Protein AF-A0A8T4M0W8-F1 (afdb_monomer)

Solvent-accessible surface area (backbone atoms only — not comparable to full-atom values): 10452 Å² total; per-residue (Å²): 130,87,85,74,80,76,48,60,70,57,50,50,55,51,51,53,51,51,53,55,51,50,41,68,76,39,75,97,51,59,72,41,82,45,82,42,81,34,46,39,66,53,49,32,62,27,32,33,46,72,78,56,72,77,55,55,81,51,36,67,64,52,35,48,53,53,60,57,39,43,82,75,67,60,62,57,54,29,35,28,41,49,51,98,93,40,44,34,49,77,43,45,67,58,57,55,50,45,26,50,77,72,61,36,51,49,42,31,44,30,43,35,54,78,58,94,7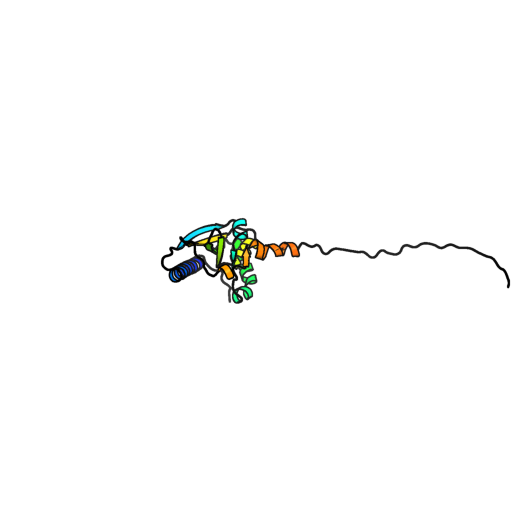6,88,82,73,58,70,80,44,49,75,40,33,36,43,70,71,59,50,62,64,59,64,76,72,66,65,74,82,81,83,79,78,82,82,81,77,87,79,90,78,83,85,86,85,86,83,88,81,88,84,86,87,133

pLDDT: mean 79.97, std 20.6, range [37.31, 97.62]

Foldseek 3Di:
DPPDDQDLVNLVVVVVVVLVVVCVVDPPKDKDKDKDWFALVSLQQAFEFDPDPVCVVCLVVVLVVQLVCVVVVDARAFEWEQAPNHTYTPDDNSVSLSCNVVSGIGIYIYTYIPDHDDDVRVVRGPGGNCVVPVVVVVVVPDDPDDDDDDDDDDDDDDDDDDDDDDDDD

Mean predicted aligned error: 11.9 Å

Radius of gyration: 30.96 Å; Cα contacts (8 Å, |Δi|>4): 201; chains: 1; bounding box: 40×81×104 Å

Structure (mmCIF, N/CA/C/O backbone):
data_AF-A0A8T4M0W8-F1
#
_entry.id   AF-A0A8T4M0W8-F1
#
loop_
_atom_site.group_PDB
_atom_site.id
_atom_site.type_symbol
_atom_site.label_atom_id
_atom_site.label_alt_id
_atom_site.label_comp_id
_atom_site.label_asym_id
_atom_site.label_entity_id
_atom_site.label_seq_id
_atom_site.pdbx_PDB_ins_code
_atom_site.Cartn_x
_atom_site.Cartn_y
_atom_site.Cartn_z
_atom_site.occupancy
_atom_site.B_iso_or_equiv
_atom_site.auth_seq_id
_atom_site.auth_comp_id
_atom_site.auth_asym_id
_atom_site.auth_atom_id
_atom_site.pdbx_PDB_model_num
ATOM 1 N N . MET A 1 1 ? 25.971 4.156 -3.419 1.00 44.19 1 MET A N 1
ATOM 2 C CA . MET A 1 1 ? 25.132 3.351 -2.506 1.00 44.19 1 MET A CA 1
ATOM 3 C C . MET A 1 1 ? 24.264 2.459 -3.371 1.00 44.19 1 MET A C 1
ATOM 5 O O . MET A 1 1 ? 23.640 2.989 -4.277 1.00 44.19 1 MET A O 1
ATOM 9 N N . VAL A 1 2 ? 24.273 1.141 -3.165 1.00 46.41 2 VAL A N 1
ATOM 10 C CA . VAL A 1 2 ? 23.350 0.245 -3.881 1.00 46.41 2 VAL A CA 1
ATOM 11 C C . VAL A 1 2 ? 21.974 0.449 -3.254 1.00 46.41 2 VAL A C 1
ATOM 13 O O . VAL A 1 2 ? 21.803 0.198 -2.064 1.00 46.41 2 VAL A O 1
ATOM 16 N N . LEU A 1 3 ? 21.025 0.992 -4.015 1.00 61.06 3 LEU A N 1
ATOM 17 C CA . LEU A 1 3 ? 19.644 1.144 -3.568 1.00 61.06 3 LEU A CA 1
ATOM 18 C C . LEU A 1 3 ? 19.006 -0.248 -3.500 1.00 61.06 3 LEU A C 1
ATOM 20 O O . LEU A 1 3 ? 18.587 -0.793 -4.515 1.00 61.06 3 LEU A O 1
ATOM 24 N N . SER A 1 4 ? 18.972 -0.843 -2.310 1.00 74.56 4 SER A N 1
ATOM 25 C CA . SER A 1 4 ? 18.343 -2.144 -2.088 1.00 74.56 4 SER A CA 1
ATOM 26 C C . SER A 1 4 ? 16.822 -2.011 -2.015 1.00 74.56 4 SER A C 1
ATOM 28 O O . SER A 1 4 ? 16.293 -1.079 -1.400 1.00 74.56 4 SER A O 1
ATOM 30 N N . LEU A 1 5 ? 16.106 -2.953 -2.633 1.00 85.38 5 LEU A N 1
ATOM 31 C CA . LEU A 1 5 ? 14.662 -3.074 -2.453 1.00 85.38 5 LEU A CA 1
ATOM 32 C C . LEU A 1 5 ? 14.333 -3.585 -1.051 1.00 85.38 5 LEU A C 1
ATOM 34 O O . LEU A 1 5 ? 15.083 -4.366 -0.472 1.00 85.38 5 LEU A O 1
ATOM 38 N N . ILE A 1 6 ? 13.178 -3.164 -0.539 1.00 88.75 6 ILE A N 1
ATOM 39 C CA . ILE A 1 6 ? 12.676 -3.614 0.757 1.00 88.75 6 ILE A CA 1
ATOM 40 C C . ILE A 1 6 ? 12.266 -5.090 0.706 1.00 88.75 6 ILE A C 1
ATOM 42 O O . ILE A 1 6 ? 11.512 -5.512 -0.181 1.00 88.75 6 ILE A O 1
ATOM 46 N N . THR A 1 7 ? 12.732 -5.876 1.675 1.00 90.75 7 THR A N 1
ATOM 47 C CA . THR A 1 7 ? 12.391 -7.304 1.755 1.00 90.75 7 THR A CA 1
ATOM 48 C C . THR A 1 7 ? 11.031 -7.527 2.436 1.00 90.75 7 THR A C 1
ATOM 50 O O . THR A 1 7 ? 10.540 -6.651 3.158 1.00 90.75 7 THR A O 1
ATOM 53 N N . PRO A 1 8 ? 10.383 -8.694 2.251 1.00 90.50 8 PRO A N 1
ATOM 54 C CA . PRO A 1 8 ? 9.176 -9.054 3.000 1.00 90.50 8 PRO A CA 1
ATOM 55 C C . PRO A 1 8 ? 9.350 -8.996 4.523 1.00 90.50 8 PRO A C 1
ATOM 57 O O . PRO A 1 8 ? 8.447 -8.545 5.224 1.00 90.50 8 PRO A O 1
ATOM 60 N N . GLU A 1 9 ? 10.509 -9.399 5.042 1.00 91.88 9 GLU A N 1
ATOM 61 C CA . GLU A 1 9 ? 10.804 -9.399 6.478 1.00 91.88 9 GLU A CA 1
ATOM 62 C C . GLU A 1 9 ? 10.923 -7.976 7.030 1.00 91.88 9 GLU A C 1
ATOM 64 O O . GLU A 1 9 ? 10.453 -7.683 8.132 1.00 91.88 9 GLU A O 1
ATOM 69 N N . GLU A 1 10 ? 11.545 -7.072 6.273 1.00 92.94 10 GLU A N 1
ATOM 70 C CA . GLU A 1 10 ? 11.608 -5.653 6.621 1.00 92.94 10 GLU A CA 1
ATOM 71 C C . GLU A 1 10 ? 10.222 -5.011 6.580 1.00 92.94 10 GLU A C 1
ATOM 73 O O . GLU A 1 10 ? 9.855 -4.276 7.500 1.00 92.94 10 GLU A O 1
ATOM 78 N N . GLN A 1 11 ? 9.421 -5.350 5.567 1.00 93.69 11 GLN A N 1
ATOM 79 C CA . GLN A 1 11 ? 8.043 -4.883 5.455 1.00 93.69 11 GLN A CA 1
ATOM 80 C C . GLN A 1 11 ? 7.201 -5.300 6.664 1.00 93.69 11 GLN A C 1
ATOM 82 O O . GLN A 1 11 ? 6.439 -4.491 7.194 1.00 93.69 11 GLN A O 1
ATOM 87 N N . GLU A 1 12 ? 7.357 -6.538 7.132 1.00 93.88 12 GLU A N 1
ATOM 88 C CA . GLU A 1 12 ? 6.657 -7.043 8.313 1.00 93.88 12 GLU A CA 1
ATOM 89 C C . GLU A 1 12 ? 7.054 -6.266 9.577 1.00 93.88 12 GLU A C 1
ATOM 91 O O . GLU A 1 12 ? 6.198 -5.862 10.364 1.00 93.88 12 GLU A O 1
ATOM 96 N N . LYS A 1 13 ? 8.348 -5.963 9.749 1.00 95.06 13 LYS A N 1
ATOM 97 C CA . LYS A 1 13 ? 8.821 -5.135 10.872 1.00 95.06 13 LYS A CA 1
ATOM 98 C C . LYS A 1 13 ? 8.201 -3.737 10.850 1.00 95.06 13 LYS A C 1
ATOM 100 O O . LYS A 1 13 ? 7.820 -3.227 11.904 1.00 95.06 13 LYS A O 1
ATOM 105 N N . ILE A 1 14 ? 8.090 -3.114 9.674 1.00 94.69 14 ILE A N 1
ATOM 106 C CA . ILE A 1 14 ? 7.426 -1.809 9.518 1.00 94.69 14 ILE A CA 1
ATOM 107 C C . ILE A 1 14 ? 5.940 -1.926 9.867 1.00 94.69 14 ILE A C 1
ATOM 109 O O . ILE A 1 14 ? 5.418 -1.097 10.612 1.00 94.69 14 ILE A O 1
ATOM 113 N N . PHE A 1 15 ? 5.271 -2.976 9.391 1.00 95.75 15 PHE A N 1
ATOM 114 C CA . PHE A 1 15 ? 3.857 -3.219 9.663 1.00 95.75 15 PHE A CA 1
ATOM 115 C C . PHE A 1 15 ? 3.561 -3.348 11.163 1.00 95.75 15 PHE A C 1
ATOM 117 O O . PHE A 1 15 ? 2.666 -2.674 11.677 1.00 95.75 15 PHE A O 1
ATOM 124 N N . VAL A 1 16 ? 4.351 -4.147 11.888 1.00 95.12 16 VAL A N 1
ATOM 125 C CA . VAL A 1 16 ? 4.222 -4.301 13.346 1.00 95.12 16 VAL A CA 1
ATOM 126 C C . VAL A 1 16 ? 4.425 -2.963 14.061 1.00 95.12 16 VAL A C 1
ATOM 128 O O . VAL A 1 16 ? 3.603 -2.583 14.894 1.00 95.12 16 VAL A O 1
ATOM 131 N N . ARG A 1 17 ? 5.460 -2.198 13.683 1.00 95.38 17 ARG A N 1
ATOM 132 C CA . ARG A 1 17 ? 5.717 -0.865 14.258 1.00 95.38 17 ARG A CA 1
ATOM 133 C C . ARG A 1 17 ? 4.551 0.098 14.040 1.00 95.38 17 ARG A C 1
ATOM 135 O O . ARG A 1 17 ? 4.214 0.843 14.958 1.00 95.38 17 ARG A O 1
ATOM 142 N N . LEU A 1 18 ? 3.927 0.080 12.861 1.00 94.12 18 LEU A N 1
ATOM 143 C CA . LEU A 1 18 ? 2.754 0.907 12.566 1.00 94.12 18 LEU A CA 1
ATOM 144 C C . LEU A 1 18 ? 1.547 0.501 13.416 1.00 94.12 18 LEU A C 1
ATOM 146 O O . LEU A 1 18 ? 0.888 1.370 13.982 1.00 94.12 18 LEU A O 1
ATOM 150 N N . ILE A 1 19 ? 1.272 -0.798 13.562 1.00 93.38 19 ILE A N 1
ATOM 151 C CA . ILE A 1 19 ? 0.205 -1.271 14.457 1.00 93.38 19 ILE A CA 1
ATOM 152 C C . ILE A 1 19 ? 0.450 -0.799 15.892 1.00 93.38 19 ILE A C 1
ATOM 154 O O . ILE A 1 19 ? -0.474 -0.307 16.541 1.00 93.38 19 ILE A O 1
ATOM 158 N N . ASP A 1 20 ? 1.676 -0.929 16.393 1.00 93.56 20 ASP A N 1
ATOM 159 C CA . ASP A 1 20 ? 2.015 -0.517 17.755 1.00 93.56 20 ASP A CA 1
ATOM 160 C C . ASP A 1 20 ? 1.911 0.998 17.942 1.00 93.56 20 ASP A C 1
ATOM 162 O O . ASP A 1 20 ? 1.445 1.463 18.984 1.00 93.56 20 ASP A O 1
ATOM 166 N N . TYR A 1 21 ? 2.280 1.775 16.923 1.00 93.06 21 TYR A N 1
ATOM 167 C CA . TYR A 1 21 ? 2.063 3.217 16.897 1.00 93.06 21 TYR A CA 1
ATOM 168 C C . TYR A 1 21 ? 0.570 3.566 16.995 1.00 93.06 21 TYR A C 1
ATOM 170 O O . TYR A 1 21 ? 0.175 4.322 17.884 1.00 93.06 21 TYR A O 1
ATOM 178 N N . TYR A 1 22 ? -0.285 2.953 16.170 1.00 91.62 22 TYR A N 1
ATOM 179 C CA . TYR A 1 22 ? -1.730 3.195 16.216 1.00 91.62 22 TYR A CA 1
ATOM 180 C C . TYR A 1 22 ? -2.371 2.756 17.537 1.00 91.62 22 TYR A C 1
ATOM 182 O O . TYR A 1 22 ? -3.232 3.461 18.058 1.00 91.62 22 TYR A O 1
ATOM 190 N N . LYS A 1 23 ? -1.929 1.644 18.132 1.00 92.12 23 LYS A N 1
ATOM 191 C CA . LYS A 1 23 ? -2.393 1.213 19.463 1.00 92.12 23 LYS A CA 1
ATOM 192 C C . LYS A 1 23 ? -2.082 2.237 20.556 1.00 92.12 23 LYS A C 1
ATOM 194 O O . LYS A 1 23 ? -2.888 2.403 21.466 1.00 92.12 23 LYS A O 1
ATOM 199 N N . LYS A 1 24 ? -0.927 2.910 20.480 1.00 92.50 24 LYS A N 1
ATOM 200 C CA . LYS A 1 24 ? -0.545 3.969 21.429 1.00 92.50 24 LYS A CA 1
ATOM 201 C C . LYS A 1 24 ? -1.382 5.231 21.244 1.00 92.50 24 LYS A C 1
ATOM 203 O O . LYS A 1 24 ? -1.782 5.831 22.234 1.00 92.50 24 LYS A O 1
ATOM 208 N N . LEU A 1 25 ? -1.646 5.619 19.996 1.00 91.06 25 LEU A N 1
ATOM 209 C CA . LEU A 1 25 ? -2.465 6.793 19.685 1.00 91.06 25 LEU A CA 1
ATOM 210 C C . LEU A 1 25 ? -3.943 6.604 20.039 1.00 91.06 25 LEU A C 1
ATOM 212 O O . LEU A 1 25 ? -4.592 7.546 20.482 1.00 91.06 25 LEU A O 1
ATOM 216 N N . TYR A 1 26 ? -4.470 5.394 19.847 1.00 89.88 26 TYR A N 1
ATOM 217 C CA . TYR A 1 26 ? -5.885 5.078 20.035 1.00 89.88 26 TYR A CA 1
ATOM 218 C C . TYR A 1 26 ? -6.058 3.979 21.093 1.00 89.88 26 TYR A C 1
ATOM 220 O O . TYR A 1 26 ? -6.380 2.831 20.755 1.00 89.88 26 TYR A O 1
ATOM 228 N N . PRO A 1 27 ? -5.852 4.300 22.385 1.00 87.44 27 PRO A N 1
ATOM 229 C CA . PRO A 1 27 ? -6.046 3.336 23.458 1.00 87.44 27 PRO A CA 1
ATOM 230 C C . PRO A 1 27 ? -7.500 2.835 23.471 1.00 87.44 27 PRO A C 1
ATOM 232 O O . PRO A 1 27 ? -8.450 3.600 23.316 1.00 87.44 27 PRO A O 1
ATOM 235 N N . GLY A 1 28 ? -7.687 1.522 23.633 1.00 87.94 28 GLY A N 1
ATOM 236 C CA . GLY A 1 28 ? -9.018 0.895 23.625 1.00 87.94 28 GLY A CA 1
ATOM 237 C C . GLY A 1 28 ? -9.596 0.613 22.230 1.00 87.94 28 GLY A C 1
ATOM 238 O O . GLY A 1 28 ? -10.786 0.286 22.107 1.00 87.94 28 GLY A O 1
ATOM 239 N N . VAL A 1 29 ? -8.774 0.717 21.181 1.00 91.38 29 VAL A N 1
ATOM 240 C CA . VAL A 1 29 ? -9.115 0.288 19.821 1.00 91.38 29 VAL A CA 1
ATOM 241 C C . VAL A 1 29 ? -8.245 -0.894 19.416 1.00 91.38 29 VAL A C 1
ATOM 243 O O . VAL A 1 29 ? -7.019 -0.850 19.483 1.00 91.38 29 VAL A O 1
ATOM 246 N N . ALA A 1 30 ? -8.893 -1.974 18.986 1.00 91.31 30 ALA A N 1
ATOM 247 C CA . ALA A 1 30 ? -8.206 -3.122 18.423 1.00 91.31 30 ALA A CA 1
ATOM 248 C C . ALA A 1 30 ? -7.935 -2.893 16.931 1.00 91.31 30 ALA A C 1
ATOM 250 O O . ALA A 1 30 ? -8.838 -2.531 16.171 1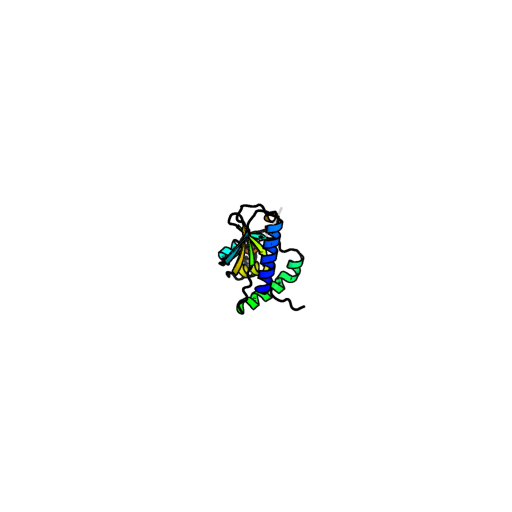.00 91.31 30 ALA A O 1
ATOM 251 N N . PHE A 1 31 ? -6.699 -3.157 16.520 1.00 93.62 31 PHE A N 1
ATOM 252 C CA . PHE A 1 31 ? -6.260 -3.123 15.129 1.00 93.62 31 PHE A CA 1
ATOM 253 C C . PHE A 1 31 ? -5.945 -4.548 14.681 1.00 93.62 31 PHE A C 1
ATOM 255 O O . PHE A 1 31 ? -5.137 -5.236 15.307 1.00 93.62 31 PHE A O 1
ATOM 262 N N . LYS A 1 32 ? -6.609 -5.001 13.618 1.00 93.56 32 LYS A N 1
ATOM 263 C CA . LYS A 1 32 ? -6.412 -6.323 13.021 1.00 93.56 32 LYS A CA 1
ATOM 264 C C . LYS A 1 32 ? -5.547 -6.221 11.775 1.00 93.56 32 LYS A C 1
ATOM 266 O O . LYS A 1 32 ? -5.618 -5.239 11.041 1.00 93.56 32 LYS A O 1
ATOM 271 N N . ARG A 1 33 ? -4.775 -7.273 11.527 1.00 94.94 33 ARG A N 1
ATOM 272 C CA . ARG A 1 33 ? -4.095 -7.501 10.255 1.00 94.94 33 ARG A CA 1
ATOM 273 C C . ARG A 1 33 ? -5.059 -8.157 9.270 1.00 94.94 33 ARG A C 1
ATOM 275 O O . ARG A 1 33 ? -5.799 -9.061 9.655 1.00 94.94 33 ARG A O 1
ATOM 282 N N . ALA A 1 34 ? -5.023 -7.727 8.015 1.00 95.69 34 ALA A N 1
ATOM 283 C CA . ALA A 1 34 ? -5.666 -8.418 6.907 1.00 95.69 34 ALA A CA 1
ATOM 284 C C . ALA A 1 34 ? -4.747 -8.434 5.682 1.00 95.69 34 ALA A C 1
ATOM 286 O O . ALA A 1 34 ? -4.300 -7.386 5.218 1.00 95.69 34 ALA A O 1
ATOM 287 N N . ASP A 1 35 ? -4.510 -9.622 5.138 1.00 96.44 35 ASP A N 1
ATOM 288 C CA . ASP A 1 35 ? -3.670 -9.810 3.959 1.00 96.44 35 ASP A CA 1
ATOM 289 C C . ASP A 1 35 ? -4.578 -9.848 2.731 1.00 96.44 35 ASP A C 1
ATOM 291 O O . ASP A 1 35 ? -5.530 -10.629 2.672 1.00 96.44 35 ASP A O 1
ATOM 295 N N . LYS A 1 36 ? -4.318 -8.979 1.753 1.00 95.81 36 LYS A N 1
ATOM 296 C CA . LYS A 1 36 ? -5.166 -8.840 0.567 1.00 95.81 36 LYS A CA 1
ATOM 297 C C . LYS A 1 36 ? -4.335 -8.877 -0.708 1.00 95.81 36 LYS A C 1
ATOM 299 O O . LYS A 1 36 ? -3.360 -8.144 -0.850 1.00 95.81 36 LYS A O 1
ATOM 304 N N . ALA A 1 37 ? -4.757 -9.692 -1.669 1.00 96.69 37 ALA A N 1
ATOM 305 C CA . ALA A 1 37 ? -4.292 -9.586 -3.046 1.00 96.69 37 ALA A CA 1
ATOM 306 C C . ALA A 1 37 ? -5.147 -8.533 -3.767 1.00 96.69 37 ALA A C 1
ATOM 308 O O . ALA A 1 37 ? -6.352 -8.712 -3.930 1.00 96.69 37 ALA A O 1
ATOM 309 N N . LEU A 1 38 ? -4.538 -7.414 -4.150 1.00 96.44 38 LEU A N 1
ATOM 310 C CA . LEU A 1 38 ? -5.198 -6.338 -4.881 1.00 96.44 38 LEU A CA 1
ATOM 311 C C . LEU A 1 38 ? -5.146 -6.632 -6.380 1.00 96.44 38 LEU A C 1
ATOM 313 O O . LEU A 1 38 ? -4.074 -6.898 -6.923 1.00 96.44 38 LEU A O 1
ATOM 317 N N . SER A 1 39 ? -6.283 -6.536 -7.066 1.00 97.12 39 SER A N 1
ATOM 318 C CA . SER A 1 39 ? -6.321 -6.500 -8.529 1.00 97.12 39 SER A CA 1
ATOM 319 C C . SER A 1 39 ? -5.802 -5.157 -9.059 1.00 97.12 39 SER A C 1
ATOM 321 O O . SER A 1 39 ? -5.699 -4.177 -8.323 1.00 97.12 39 SER A O 1
ATOM 323 N N . LYS A 1 40 ? -5.546 -5.060 -10.369 1.00 95.19 40 LYS A N 1
ATOM 324 C CA . LYS A 1 40 ? -5.177 -3.783 -11.010 1.00 95.19 40 LYS A CA 1
ATOM 325 C C . LYS A 1 40 ? -6.212 -2.666 -10.785 1.00 95.19 40 LYS A C 1
ATOM 327 O O . LYS A 1 40 ? -5.848 -1.496 -10.710 1.00 95.19 40 LYS A O 1
ATOM 332 N N . ASN A 1 41 ? -7.494 -3.024 -10.667 1.00 95.56 41 ASN A N 1
ATOM 333 C CA . ASN A 1 41 ? -8.567 -2.065 -10.407 1.00 95.56 41 ASN A CA 1
ATOM 334 C C . ASN A 1 41 ? -8.550 -1.625 -8.940 1.00 95.56 41 ASN A C 1
ATOM 336 O O . ASN A 1 41 ? -8.661 -0.435 -8.669 1.00 95.56 41 ASN A O 1
ATOM 340 N N . ASP A 1 42 ? -8.316 -2.559 -8.011 1.00 96.38 42 ASP A N 1
ATOM 341 C CA . ASP A 1 42 ? -8.156 -2.223 -6.593 1.00 96.38 42 ASP A CA 1
ATOM 342 C C . ASP A 1 42 ? -6.979 -1.262 -6.389 1.00 96.38 42 ASP A C 1
ATOM 344 O O . ASP A 1 42 ? -7.121 -0.264 -5.689 1.00 96.38 42 ASP A O 1
ATOM 348 N N . VAL A 1 43 ? -5.841 -1.521 -7.049 1.00 96.44 43 VAL A N 1
ATOM 349 C CA . VAL A 1 43 ? -4.661 -0.637 -7.031 1.00 96.44 43 VAL A CA 1
ATOM 350 C C . VAL A 1 43 ? -5.020 0.771 -7.513 1.00 96.44 43 VAL A C 1
ATOM 352 O O . VAL A 1 43 ? -4.625 1.756 -6.893 1.00 96.44 43 VAL A O 1
ATOM 355 N N . ALA A 1 44 ? -5.793 0.880 -8.595 1.00 95.44 44 ALA A N 1
ATOM 356 C CA . ALA A 1 44 ? -6.231 2.156 -9.155 1.00 95.44 44 ALA A CA 1
ATOM 357 C C . ALA A 1 44 ? -7.171 2.946 -8.218 1.00 95.44 44 ALA A C 1
ATOM 359 O O . ALA A 1 44 ? -7.219 4.178 -8.295 1.00 95.44 44 ALA A O 1
ATOM 360 N N . ASP A 1 45 ? -7.905 2.251 -7.344 1.00 96.62 45 ASP A N 1
ATOM 361 C CA . ASP A 1 45 ? -8.853 2.824 -6.384 1.00 96.62 45 ASP A CA 1
ATOM 362 C C . ASP A 1 45 ? -8.270 3.069 -4.980 1.00 96.62 45 ASP A C 1
ATOM 364 O O . ASP A 1 45 ? -8.963 3.646 -4.137 1.00 96.62 45 ASP A O 1
ATOM 368 N N . LEU A 1 46 ? -7.006 2.702 -4.729 1.00 96.69 46 LEU A N 1
ATOM 369 C CA . LEU A 1 46 ? -6.305 3.048 -3.489 1.00 96.69 46 LEU A CA 1
ATOM 370 C C . LEU A 1 46 ? -6.225 4.568 -3.306 1.00 96.69 46 LEU A C 1
ATOM 372 O O . LEU A 1 46 ? -6.010 5.312 -4.265 1.00 96.69 46 LEU A O 1
ATOM 376 N N . TYR A 1 47 ? -6.337 5.025 -2.061 1.00 95.81 47 TYR A N 1
ATOM 377 C CA . TYR A 1 47 ? -6.133 6.425 -1.700 1.00 95.81 47 TYR A CA 1
ATOM 378 C C . TYR A 1 47 ? -4.651 6.672 -1.443 1.00 95.81 47 TYR A C 1
ATOM 380 O O . TYR A 1 47 ? -4.064 6.111 -0.517 1.00 95.81 47 TYR A O 1
ATOM 388 N N . TYR A 1 48 ? -4.047 7.493 -2.293 1.00 93.94 48 TYR A N 1
ATOM 389 C CA . TYR A 1 48 ? -2.621 7.768 -2.279 1.00 93.94 48 TYR A CA 1
ATOM 390 C C . TYR A 1 48 ? -2.326 8.964 -1.375 1.00 93.94 48 TYR A C 1
ATOM 392 O O . TYR A 1 48 ? -2.953 10.016 -1.510 1.00 93.94 48 TYR A O 1
ATOM 400 N N . THR A 1 49 ? -1.381 8.802 -0.455 1.00 90.94 49 THR A N 1
ATOM 401 C CA . THR A 1 49 ? -0.929 9.864 0.453 1.00 90.94 49 THR A CA 1
ATOM 402 C C . THR A 1 49 ? 0.373 10.484 -0.042 1.00 90.94 49 THR A C 1
ATOM 404 O O . THR A 1 49 ? 1.048 9.929 -0.913 1.00 90.94 49 THR A O 1
ATOM 407 N N . TYR A 1 50 ? 0.727 11.652 0.486 1.00 82.88 50 TYR A N 1
ATOM 408 C CA . TYR A 1 50 ? 2.006 12.285 0.183 1.00 82.88 50 TYR A CA 1
ATOM 409 C C . TYR A 1 50 ? 3.195 11.463 0.734 1.00 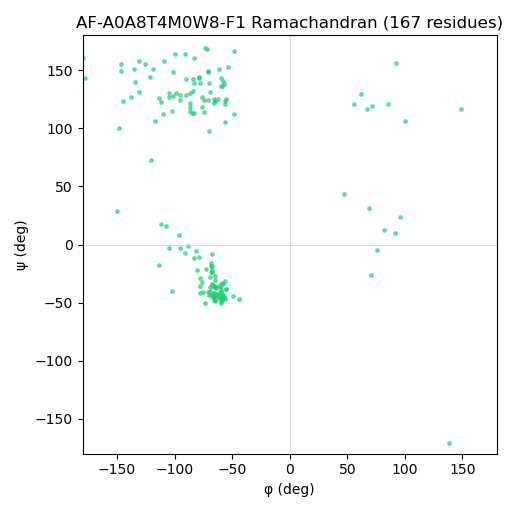82.88 50 TYR A C 1
ATOM 411 O O . TYR A 1 50 ? 3.223 11.195 1.933 1.00 82.88 50 TYR A O 1
ATOM 419 N N . PRO A 1 51 ? 4.183 11.078 -0.101 1.00 75.06 51 PRO A N 1
ATOM 420 C CA . PRO A 1 51 ? 5.328 10.263 0.329 1.00 75.06 51 PRO A CA 1
ATOM 421 C C . PRO A 1 51 ? 6.474 11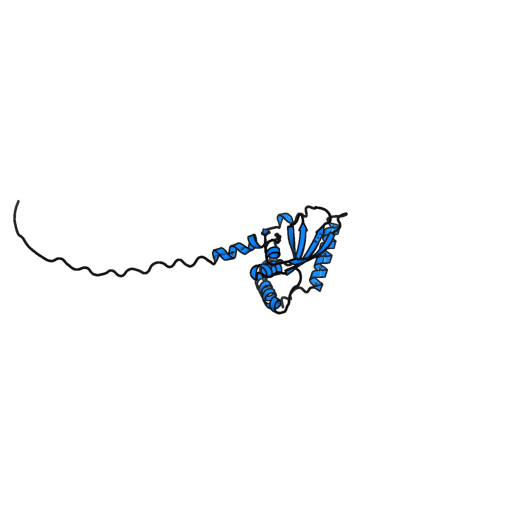.038 1.017 1.00 75.06 51 PRO A C 1
ATOM 423 O O . PRO A 1 51 ? 7.427 10.423 1.481 1.00 75.06 51 PRO A O 1
ATOM 426 N N . GLY A 1 52 ? 6.430 12.376 1.081 1.00 75.62 52 GLY A N 1
ATOM 427 C CA . GLY A 1 52 ? 7.562 13.194 1.555 1.00 75.62 52 GLY A CA 1
ATOM 428 C C . GLY A 1 52 ? 8.501 13.653 0.429 1.00 75.62 52 GLY A C 1
ATOM 429 O O . GLY A 1 52 ? 8.554 13.037 -0.634 1.00 75.62 52 GLY A O 1
ATOM 430 N N . GLU A 1 53 ? 9.239 14.749 0.645 1.00 70.31 53 GLU A N 1
ATOM 431 C CA . GLU A 1 53 ? 10.134 15.353 -0.366 1.00 70.31 53 GLU A CA 1
ATOM 432 C C . GLU A 1 53 ? 11.375 14.494 -0.644 1.00 70.31 53 GLU A C 1
ATOM 434 O O . GLU A 1 53 ? 11.730 14.255 -1.799 1.00 70.31 53 GLU A O 1
ATOM 439 N N . GLU A 1 54 ? 11.997 13.959 0.408 1.00 59.47 54 GLU A N 1
ATOM 440 C CA . GLU A 1 54 ? 13.178 13.091 0.313 1.00 59.47 54 GLU A CA 1
ATOM 441 C C . GLU A 1 54 ? 12.887 11.818 -0.502 1.00 59.47 54 GLU A C 1
ATOM 443 O O . GLU A 1 54 ? 13.714 11.352 -1.289 1.00 59.47 54 GLU A O 1
ATOM 448 N N . GLU A 1 55 ? 11.661 11.289 -0.405 1.00 59.88 55 GLU A N 1
ATOM 449 C CA . GLU A 1 55 ? 11.248 10.143 -1.208 1.00 59.88 55 GLU A CA 1
ATOM 450 C C . GLU A 1 55 ? 11.147 10.448 -2.710 1.00 59.88 55 GLU A C 1
ATOM 452 O O . GLU A 1 55 ? 11.263 9.511 -3.513 1.00 59.88 55 GLU A O 1
ATOM 457 N N . GLN A 1 56 ? 10.947 11.709 -3.105 1.00 65.69 56 GLN A N 1
ATOM 458 C CA . GLN A 1 56 ? 10.798 12.095 -4.508 1.00 65.69 56 GLN A CA 1
ATOM 459 C C . GLN A 1 56 ? 12.131 12.152 -5.252 1.00 65.69 56 GLN A C 1
ATOM 461 O O . GLN A 1 56 ? 12.179 11.745 -6.413 1.00 65.69 56 GLN A O 1
ATOM 466 N N . ALA A 1 57 ? 13.210 12.579 -4.588 1.00 68.88 57 ALA A N 1
ATOM 467 C CA . ALA A 1 57 ? 14.525 12.763 -5.210 1.00 68.88 57 ALA A CA 1
ATOM 468 C C . ALA A 1 57 ? 15.073 11.478 -5.861 1.00 68.88 57 ALA A C 1
ATOM 470 O O . ALA A 1 57 ? 15.694 11.528 -6.918 1.00 68.88 57 ALA A O 1
ATOM 471 N N . HIS A 1 58 ? 14.771 10.318 -5.271 1.00 71.25 58 HIS A N 1
ATOM 472 C CA . HIS A 1 58 ? 15.178 8.999 -5.774 1.00 71.25 58 HIS A CA 1
ATOM 473 C C . HIS A 1 58 ? 13.995 8.158 -6.279 1.00 71.25 58 HIS A C 1
ATOM 475 O O . HIS A 1 58 ? 14.083 6.931 -6.364 1.00 71.25 58 HIS A O 1
ATOM 481 N N . ALA A 1 59 ? 12.845 8.784 -6.559 1.00 78.69 59 ALA A N 1
ATOM 482 C CA . ALA A 1 59 ? 11.627 8.052 -6.891 1.00 78.69 59 ALA A CA 1
ATOM 483 C C . ALA A 1 59 ? 11.741 7.277 -8.204 1.00 78.69 59 ALA A C 1
ATOM 485 O O . ALA A 1 59 ? 11.394 6.099 -8.226 1.00 78.69 59 ALA A O 1
ATOM 486 N N . GLU A 1 60 ? 12.228 7.907 -9.273 1.00 84.25 60 GLU A N 1
ATOM 487 C CA . GLU A 1 60 ? 12.289 7.275 -10.597 1.00 84.25 60 GLU A CA 1
ATOM 488 C C . GLU A 1 60 ? 13.272 6.103 -10.628 1.00 84.25 60 GLU A C 1
ATOM 490 O O . GLU A 1 60 ? 12.915 5.020 -11.081 1.00 84.25 60 GLU A O 1
ATOM 495 N N . GLU A 1 61 ? 14.466 6.277 -10.060 1.00 85.88 61 GLU A N 1
ATOM 496 C CA . GLU A 1 61 ? 15.478 5.221 -9.977 1.00 85.88 61 GLU A CA 1
ATOM 497 C C . GLU A 1 61 ? 14.953 4.000 -9.207 1.00 85.88 61 GLU A C 1
ATOM 499 O O . GLU A 1 61 ? 14.981 2.879 -9.712 1.00 85.88 61 GLU A O 1
ATOM 504 N N . ARG A 1 62 ? 14.353 4.210 -8.028 1.00 85.94 62 ARG A N 1
ATOM 505 C CA . ARG A 1 62 ? 13.753 3.118 -7.244 1.00 85.94 62 ARG A CA 1
ATOM 506 C C . ARG A 1 62 ? 12.566 2.469 -7.953 1.00 85.94 62 ARG A C 1
ATOM 508 O O . ARG A 1 62 ? 12.368 1.265 -7.831 1.00 85.94 62 ARG A O 1
ATOM 515 N N . MET A 1 63 ? 11.759 3.240 -8.681 1.00 90.69 63 MET A N 1
ATOM 516 C CA . MET A 1 63 ? 10.654 2.695 -9.475 1.00 90.69 63 MET A CA 1
ATOM 517 C C . MET A 1 63 ? 11.142 1.843 -10.652 1.00 90.69 63 MET A C 1
ATOM 519 O O . MET A 1 63 ? 10.487 0.850 -10.981 1.00 90.69 63 MET A O 1
ATOM 523 N N . ASN A 1 64 ? 12.277 2.197 -11.261 1.00 90.94 64 ASN A N 1
ATOM 524 C CA . ASN A 1 64 ? 12.907 1.396 -12.308 1.00 90.94 64 ASN A CA 1
ATOM 525 C C . ASN A 1 64 ? 13.398 0.062 -11.741 1.00 90.94 64 ASN A C 1
ATOM 527 O O . ASN A 1 64 ? 13.0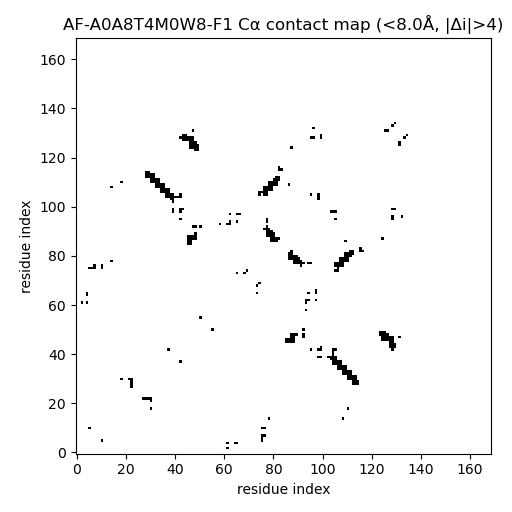10 -0.976 -12.266 1.00 90.94 64 ASN A O 1
ATOM 531 N N . ILE A 1 65 ? 14.099 0.077 -10.602 1.00 90.81 65 ILE A N 1
ATOM 532 C CA . ILE A 1 65 ? 14.552 -1.153 -9.928 1.00 90.81 65 ILE A CA 1
ATOM 533 C C . ILE A 1 65 ? 13.355 -2.053 -9.574 1.00 90.81 65 ILE A C 1
ATOM 535 O O . ILE A 1 65 ? 13.359 -3.240 -9.879 1.00 90.81 65 ILE A O 1
ATOM 539 N N . ILE A 1 66 ? 12.273 -1.499 -9.005 1.00 91.94 66 ILE A N 1
ATOM 540 C CA . ILE A 1 66 ? 11.041 -2.271 -8.729 1.00 91.94 66 ILE A CA 1
ATOM 541 C C . ILE A 1 66 ? 10.449 -2.854 -10.023 1.00 91.94 66 ILE A C 1
ATOM 543 O O . ILE A 1 66 ? 9.931 -3.969 -10.021 1.00 91.94 66 ILE A O 1
ATOM 547 N N . SER A 1 67 ? 10.486 -2.095 -11.121 1.00 91.62 67 SER A N 1
ATOM 548 C CA . SER A 1 67 ? 9.970 -2.533 -12.423 1.00 91.62 67 SER A CA 1
ATOM 549 C C . SER A 1 67 ? 10.776 -3.674 -13.036 1.00 91.62 67 SER A C 1
ATOM 551 O O . SER A 1 67 ? 10.186 -4.513 -13.713 1.00 91.62 67 SER A O 1
ATOM 553 N N . GLU A 1 68 ? 12.089 -3.691 -12.828 1.00 91.44 68 GLU A N 1
ATOM 554 C CA . GLU A 1 68 ? 12.994 -4.747 -13.291 1.00 91.44 68 GLU A CA 1
ATOM 555 C C . GLU A 1 68 ? 12.817 -6.011 -12.444 1.00 91.44 68 GLU A C 1
ATOM 557 O O . GLU A 1 68 ? 12.519 -7.084 -12.968 1.00 91.44 68 GLU A O 1
ATOM 562 N N . GLU A 1 69 ? 12.853 -5.863 -11.122 1.00 91.88 69 GLU A N 1
ATOM 563 C CA . GLU A 1 69 ? 12.735 -6.969 -10.166 1.00 91.88 69 GLU A CA 1
ATOM 564 C C . GLU A 1 69 ? 11.347 -7.624 -10.150 1.00 91.88 69 GLU A C 1
ATOM 566 O O . GLU A 1 69 ? 11.183 -8.775 -9.739 1.00 91.88 69 GLU A O 1
ATOM 571 N N . LEU A 1 70 ? 10.329 -6.938 -10.673 1.00 88.94 70 LEU A N 1
ATOM 572 C CA . LEU A 1 70 ? 9.014 -7.522 -10.935 1.00 88.94 70 LEU A CA 1
ATOM 573 C C . LEU A 1 70 ? 9.091 -8.769 -11.825 1.00 88.94 70 LEU A C 1
ATOM 575 O O . LEU A 1 70 ? 8.372 -9.737 -11.574 1.00 88.94 70 LEU A O 1
ATOM 579 N N . ALA A 1 71 ? 9.972 -8.773 -12.832 1.00 85.88 71 ALA A N 1
ATOM 580 C CA . ALA A 1 71 ? 10.186 -9.933 -13.700 1.00 85.88 71 ALA A CA 1
ATOM 581 C C . ALA A 1 71 ? 10.836 -11.112 -12.954 1.00 85.88 71 ALA A C 1
ATOM 583 O O . ALA A 1 71 ? 10.680 -12.263 -13.358 1.00 85.88 71 ALA A O 1
ATOM 584 N N . HIS A 1 72 ? 11.510 -10.827 -11.838 1.00 88.75 72 HIS A N 1
ATOM 585 C CA . HIS A 1 72 ? 12.175 -11.795 -10.971 1.00 88.75 72 HIS A CA 1
ATOM 586 C C . HIS A 1 72 ? 11.311 -12.218 -9.767 1.00 88.75 72 HIS A C 1
ATOM 588 O O . HIS A 1 72 ? 11.770 -12.948 -8.893 1.00 88.75 72 HIS A O 1
ATOM 594 N N . GLY A 1 73 ? 10.033 -11.817 -9.732 1.00 86.00 73 GLY A N 1
ATOM 595 C CA . GLY A 1 73 ? 9.071 -12.238 -8.709 1.00 86.00 73 GLY A CA 1
ATOM 596 C C . GLY A 1 73 ? 8.992 -11.325 -7.483 1.00 86.00 73 GLY A C 1
ATOM 597 O O . GLY A 1 73 ? 8.315 -11.668 -6.504 1.00 86.00 73 GLY A O 1
ATOM 598 N N . TYR A 1 74 ? 9.629 -10.149 -7.525 1.00 91.31 74 TYR A N 1
ATOM 599 C CA . TYR A 1 74 ? 9.511 -9.157 -6.462 1.00 91.31 74 TYR A CA 1
ATOM 600 C C . TYR A 1 74 ? 8.046 -8.781 -6.219 1.00 91.31 74 TYR A C 1
ATOM 602 O O . TYR A 1 74 ? 7.320 -8.355 -7.117 1.00 91.31 74 TYR A O 1
ATOM 610 N N . SER A 1 75 ? 7.595 -8.958 -4.976 1.00 89.06 75 SER A N 1
ATOM 611 C CA . SER A 1 75 ? 6.190 -8.766 -4.604 1.00 89.06 75 SER A CA 1
ATOM 612 C C . SER A 1 75 ? 6.007 -8.299 -3.160 1.00 89.06 75 SER A C 1
ATOM 614 O O . SER A 1 75 ? 4.977 -8.586 -2.545 1.00 89.06 75 SER A O 1
ATOM 616 N N . THR A 1 76 ? 6.993 -7.582 -2.603 1.00 95.31 76 THR A N 1
ATOM 617 C CA . THR A 1 76 ? 6.923 -7.084 -1.223 1.00 95.31 76 THR A CA 1
ATOM 618 C C . THR A 1 76 ? 5.645 -6.253 -1.024 1.00 95.31 76 THR A C 1
ATOM 620 O O . THR A 1 76 ? 5.435 -5.294 -1.781 1.00 95.31 76 THR A O 1
ATOM 623 N N . PRO A 1 77 ? 4.787 -6.580 -0.035 1.00 96.50 77 PRO A N 1
ATOM 624 C CA . PRO A 1 77 ? 3.466 -5.971 0.097 1.00 96.50 77 PRO A CA 1
ATOM 625 C C . PRO A 1 77 ? 3.480 -4.456 0.324 1.00 96.50 77 PRO A C 1
ATOM 627 O O . PRO A 1 77 ? 4.393 -3.920 0.942 1.00 96.50 77 PRO A O 1
ATOM 630 N N . ILE A 1 78 ? 2.426 -3.777 -0.126 1.00 96.88 78 ILE A N 1
ATOM 631 C CA . ILE A 1 78 ? 2.099 -2.395 0.264 1.00 96.88 78 ILE A CA 1
ATOM 632 C C . ILE A 1 78 ? 1.437 -2.427 1.647 1.00 96.88 78 ILE A C 1
ATOM 634 O O . ILE A 1 78 ? 0.663 -3.343 1.922 1.00 96.88 78 ILE A O 1
ATOM 638 N N . ILE A 1 79 ? 1.686 -1.434 2.504 1.00 97.31 79 ILE A N 1
ATOM 639 C CA . ILE A 1 79 ? 0.934 -1.298 3.761 1.00 97.31 79 ILE A CA 1
ATOM 640 C C . ILE A 1 79 ? -0.160 -0.258 3.579 1.00 97.31 79 ILE A C 1
ATOM 642 O O . ILE A 1 79 ? 0.091 0.862 3.125 1.00 97.31 79 ILE A O 1
ATOM 646 N N . GLY A 1 80 ? -1.379 -0.626 3.962 1.00 96.38 80 GLY A N 1
ATOM 647 C CA . GLY A 1 80 ? -2.524 0.272 3.930 1.00 96.38 80 GLY A CA 1
ATOM 648 C C . GLY A 1 80 ? -3.315 0.287 5.232 1.00 96.38 80 GLY A C 1
ATOM 649 O O . GLY A 1 80 ? -3.285 -0.664 6.008 1.00 96.38 80 GLY A O 1
ATOM 650 N N . LEU A 1 81 ? -4.065 1.364 5.443 1.00 95.44 81 LEU A N 1
ATOM 651 C CA . LEU A 1 81 ? -5.072 1.486 6.494 1.00 95.44 81 LEU A CA 1
ATOM 652 C C . LEU A 1 81 ? -6.464 1.369 5.877 1.00 95.44 81 LEU A C 1
ATOM 654 O O . LEU A 1 81 ? -6.800 2.103 4.944 1.00 95.44 81 LEU A O 1
ATOM 658 N N . GLN A 1 82 ? -7.285 0.465 6.405 1.00 93.94 82 GLN A N 1
ATOM 659 C CA . GLN A 1 82 ? -8.684 0.351 6.018 1.00 93.94 82 GLN A CA 1
ATOM 660 C C . GLN A 1 82 ? -9.533 1.303 6.867 1.00 93.94 82 GLN A C 1
ATOM 662 O O . GLN A 1 82 ? -9.571 1.179 8.086 1.00 93.94 82 GLN A O 1
ATOM 667 N N . LYS A 1 83 ? -10.262 2.223 6.235 1.00 88.12 83 LYS A N 1
ATOM 668 C CA . LYS A 1 83 ? -11.135 3.185 6.925 1.00 88.12 83 LYS A CA 1
ATOM 669 C C . LYS A 1 83 ? -12.387 3.465 6.101 1.00 88.12 83 LYS A C 1
ATOM 671 O O . LYS A 1 83 ? -12.268 3.899 4.961 1.00 88.12 83 LYS A O 1
ATOM 676 N N . LYS A 1 84 ? -13.590 3.254 6.652 1.00 86.12 84 LYS A N 1
ATOM 677 C CA . LYS A 1 84 ? -14.879 3.551 5.976 1.00 86.12 84 LYS A CA 1
ATOM 678 C C . LYS A 1 84 ? -14.945 3.028 4.525 1.00 86.12 84 LYS A C 1
ATOM 680 O O . LYS A 1 84 ? -15.330 3.745 3.607 1.00 86.12 84 LYS A O 1
ATOM 685 N N . GLY A 1 85 ? -14.473 1.799 4.292 1.00 85.38 85 GLY A N 1
ATOM 686 C CA . GLY A 1 85 ? -14.409 1.195 2.950 1.00 85.38 85 GLY A CA 1
ATOM 687 C C . GLY A 1 85 ? -13.276 1.703 2.041 1.00 85.38 85 GLY A C 1
ATOM 688 O O . GLY A 1 85 ? -13.077 1.151 0.964 1.00 85.38 85 GLY A O 1
ATOM 689 N N . LYS A 1 86 ? -12.494 2.695 2.473 1.00 91.38 86 LYS A N 1
ATOM 690 C CA . LYS A 1 86 ? -11.305 3.203 1.782 1.00 91.38 86 LYS A CA 1
ATOM 691 C C . LYS A 1 86 ? -10.060 2.452 2.242 1.00 91.38 86 LYS A C 1
ATOM 693 O O . LYS A 1 86 ? -9.915 2.166 3.428 1.00 91.38 86 LYS A O 1
ATOM 698 N N . THR A 1 87 ? -9.145 2.196 1.316 1.00 95.69 87 THR A N 1
ATOM 699 C CA . THR A 1 87 ? -7.801 1.700 1.627 1.00 95.69 87 THR A CA 1
ATOM 700 C C . THR A 1 87 ? -6.808 2.816 1.344 1.00 95.69 87 THR A C 1
ATOM 702 O O . THR A 1 87 ? -6.641 3.222 0.193 1.00 95.69 87 THR A O 1
ATOM 705 N N . ILE A 1 88 ? -6.194 3.343 2.399 1.00 95.56 88 ILE A N 1
ATOM 706 C CA . ILE A 1 88 ? -5.271 4.475 2.328 1.00 95.56 88 ILE A CA 1
ATOM 707 C C . ILE A 1 88 ? -3.845 3.939 2.405 1.00 95.56 88 ILE A C 1
ATOM 709 O O . ILE A 1 88 ? -3.533 3.167 3.308 1.00 95.56 88 ILE A O 1
ATOM 713 N N . VAL A 1 89 ? -2.993 4.319 1.456 1.00 95.88 89 VAL A N 1
ATOM 714 C CA . VAL A 1 89 ? -1.591 3.885 1.406 1.00 95.88 89 VAL A CA 1
ATOM 715 C C . VAL A 1 89 ? -0.815 4.562 2.532 1.00 95.88 89 VAL A C 1
ATOM 717 O O . VAL A 1 89 ? -0.812 5.789 2.627 1.00 95.88 89 VAL A O 1
ATOM 720 N N . LEU A 1 90 ? -0.166 3.760 3.376 1.00 93.75 90 LEU A N 1
ATOM 721 C CA . LEU A 1 90 ? 0.721 4.233 4.442 1.00 93.75 90 LEU A CA 1
ATOM 722 C C . LEU A 1 90 ? 2.192 4.077 4.064 1.00 93.75 90 LEU A C 1
ATOM 724 O O . LEU A 1 90 ? 2.994 4.951 4.357 1.00 93.75 90 LEU A O 1
ATOM 728 N N . ASP A 1 91 ? 2.530 2.966 3.412 1.00 93.38 91 ASP A N 1
ATOM 729 C CA . ASP A 1 91 ? 3.881 2.673 2.948 1.00 93.38 91 ASP A CA 1
ATOM 730 C C . ASP A 1 91 ? 3.830 1.885 1.634 1.00 93.38 91 ASP A C 1
ATOM 732 O O . ASP A 1 91 ? 2.908 1.104 1.386 1.00 93.38 91 ASP A O 1
ATOM 736 N N . GLY A 1 92 ? 4.844 2.069 0.789 1.00 93.19 92 GLY A N 1
ATOM 737 C CA . GLY A 1 92 ? 4.930 1.414 -0.511 1.00 93.19 92 GLY A CA 1
ATOM 738 C C . GLY A 1 92 ? 4.408 2.252 -1.673 1.00 93.19 92 GLY A C 1
ATOM 739 O O . GLY A 1 92 ? 4.107 1.697 -2.724 1.00 93.19 92 GLY A O 1
ATOM 740 N N . HIS A 1 93 ? 4.379 3.577 -1.536 1.00 94.19 93 HIS A N 1
ATOM 741 C CA . HIS A 1 93 ? 3.995 4.553 -2.563 1.00 94.19 93 HIS A CA 1
ATOM 742 C C . HIS A 1 93 ? 4.582 4.266 -3.950 1.00 94.19 93 HIS A C 1
ATOM 744 O O . HIS A 1 93 ? 3.853 4.219 -4.941 1.00 94.19 93 HIS A O 1
ATOM 750 N N . ARG A 1 94 ? 5.886 3.973 -4.029 1.00 92.12 94 ARG A N 1
ATOM 751 C CA . ARG A 1 94 ? 6.544 3.621 -5.302 1.00 92.12 94 ARG A CA 1
ATOM 752 C C . ARG A 1 94 ? 6.033 2.304 -5.883 1.00 92.12 94 ARG A C 1
ATOM 754 O O . ARG A 1 94 ? 5.785 2.238 -7.080 1.00 92.12 94 ARG A O 1
ATOM 761 N N . ARG A 1 95 ? 5.819 1.281 -5.049 1.00 94.62 95 ARG A N 1
ATOM 762 C CA . ARG A 1 95 ? 5.238 -0.005 -5.477 1.00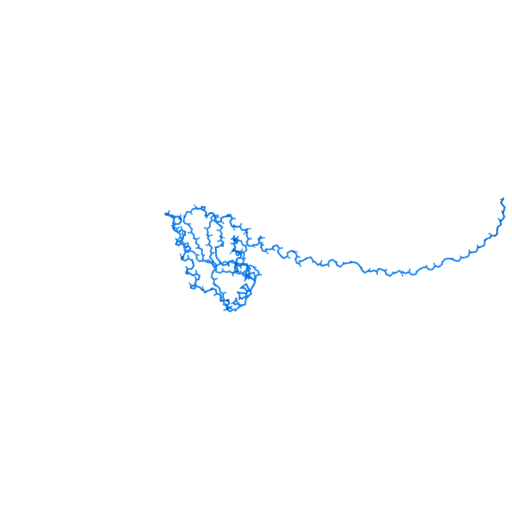 94.62 95 ARG A CA 1
ATOM 763 C C . ARG A 1 95 ? 3.813 0.185 -5.978 1.00 94.62 95 ARG A C 1
ATOM 765 O O . ARG A 1 95 ? 3.486 -0.315 -7.045 1.00 94.62 95 ARG A O 1
ATOM 772 N N . THR A 1 96 ? 3.008 0.979 -5.275 1.00 95.62 96 THR A N 1
ATOM 773 C CA . THR A 1 96 ? 1.660 1.364 -5.710 1.00 95.62 96 THR A CA 1
ATOM 774 C C . THR A 1 96 ? 1.694 2.034 -7.080 1.00 95.62 96 THR A C 1
ATOM 776 O O . THR A 1 96 ? 0.927 1.674 -7.973 1.00 95.62 96 THR A O 1
ATOM 779 N N . ARG A 1 97 ? 2.613 2.987 -7.269 1.00 93.94 97 ARG A N 1
ATOM 780 C CA . ARG A 1 97 ? 2.753 3.707 -8.533 1.00 93.94 97 ARG A CA 1
ATOM 781 C C . ARG A 1 97 ? 3.216 2.792 -9.668 1.00 93.94 97 ARG A C 1
ATOM 783 O O . ARG A 1 97 ? 2.609 2.823 -10.733 1.00 93.94 97 ARG A O 1
ATOM 790 N N . VAL A 1 98 ? 4.220 1.944 -9.439 1.00 94.25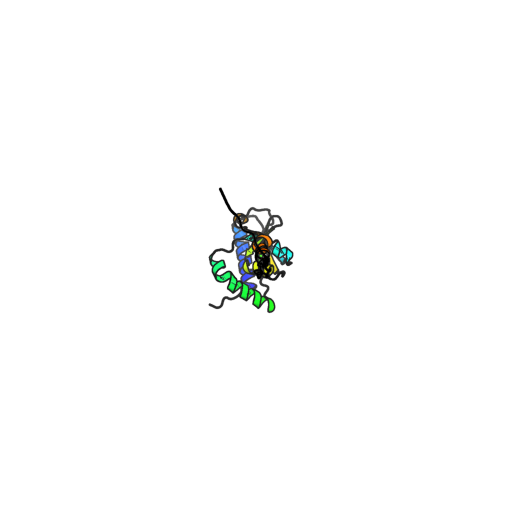 98 VAL A N 1
ATOM 791 C CA . VAL A 1 98 ? 4.685 0.959 -10.431 1.00 94.25 98 VAL A CA 1
ATOM 792 C C . VAL A 1 98 ? 3.571 -0.025 -10.787 1.00 94.25 98 VAL A C 1
ATOM 794 O O . VAL A 1 98 ? 3.321 -0.250 -11.969 1.00 94.25 98 VAL A O 1
ATOM 797 N N . ALA A 1 99 ? 2.851 -0.561 -9.798 1.00 95.19 99 ALA A N 1
ATOM 798 C CA . ALA A 1 99 ? 1.733 -1.475 -10.022 1.00 95.19 99 ALA A CA 1
ATOM 799 C C . ALA A 1 99 ? 0.657 -0.846 -10.922 1.00 95.19 99 ALA A C 1
ATOM 801 O O . ALA A 1 99 ? 0.208 -1.466 -11.888 1.00 95.19 99 ALA A O 1
ATOM 802 N N . PHE A 1 100 ? 0.303 0.416 -10.662 1.00 95.56 100 PHE A N 1
ATOM 803 C CA . PHE A 1 100 ? -0.638 1.170 -11.487 1.00 95.56 100 PHE A CA 1
ATOM 804 C C . PHE A 1 100 ? -0.117 1.424 -12.908 1.00 95.56 100 PHE A C 1
ATOM 806 O O . PHE A 1 100 ? -0.829 1.166 -13.878 1.00 95.56 100 PHE A O 1
ATOM 813 N N . GLU A 1 101 ? 1.123 1.902 -13.051 1.00 93.56 101 GLU A N 1
ATOM 814 C CA . GLU A 1 101 ? 1.723 2.217 -14.355 1.00 93.56 101 GLU A CA 1
ATOM 815 C C . GLU A 1 101 ? 1.881 0.967 -15.237 1.00 93.56 101 GLU A C 1
ATOM 817 O O . GLU A 1 101 ? 1.652 1.033 -16.448 1.00 93.56 101 GLU A O 1
ATOM 822 N N . LYS A 1 102 ? 2.202 -0.183 -14.629 1.00 92.75 102 LYS A N 1
ATOM 823 C CA . LYS A 1 102 ? 2.313 -1.489 -15.300 1.00 92.75 102 LYS A CA 1
ATOM 824 C C . LYS A 1 102 ? 0.966 -2.203 -15.464 1.00 92.75 102 LYS A C 1
ATOM 826 O O . LYS A 1 102 ? 0.886 -3.173 -16.212 1.00 92.75 102 LYS A O 1
ATOM 831 N N . GLY A 1 103 ? -0.094 -1.732 -14.805 1.00 94.69 103 GLY A N 1
ATOM 832 C CA . GLY A 1 103 ? -1.433 -2.320 -14.879 1.00 94.69 103 GLY A CA 1
ATOM 833 C C . GLY A 1 103 ? -1.545 -3.701 -14.227 1.00 94.69 103 GLY A C 1
ATOM 834 O O . GLY A 1 103 ? -2.339 -4.526 -14.685 1.00 94.69 103 GLY A O 1
ATOM 835 N N . VAL A 1 104 ? -0.758 -3.953 -13.179 1.00 94.81 104 VAL A N 1
ATOM 836 C CA . VAL A 1 104 ? -0.701 -5.231 -12.455 1.00 94.81 104 VAL A CA 1
ATOM 837 C C . VAL A 1 104 ? -1.331 -5.117 -11.066 1.00 94.81 104 VAL A C 1
ATOM 839 O O . VAL A 1 104 ? -1.465 -4.029 -10.508 1.00 94.81 104 VAL A O 1
ATOM 842 N N . GLY A 1 105 ? -1.748 -6.256 -10.512 1.00 95.25 105 GLY A N 1
ATOM 843 C CA . GLY A 1 105 ? -2.144 -6.347 -9.106 1.00 95.25 105 GLY A CA 1
ATOM 844 C C . GLY A 1 105 ? -0.942 -6.304 -8.157 1.00 95.25 105 GLY A C 1
ATOM 845 O O . GLY A 1 105 ? 0.200 -6.429 -8.595 1.00 95.25 105 GLY A O 1
ATOM 846 N N . TRP A 1 106 ? -1.192 -6.154 -6.854 1.00 96.81 106 TRP A N 1
ATOM 847 C CA . TRP A 1 106 ? -0.139 -6.159 -5.830 1.00 96.81 106 TRP A CA 1
ATOM 848 C C . TRP A 1 106 ? -0.612 -6.778 -4.511 1.00 96.81 106 TRP A C 1
ATOM 850 O O . TRP A 1 106 ? -1.802 -6.772 -4.205 1.00 96.81 106 TRP A O 1
ATOM 860 N N . LYS A 1 107 ? 0.313 -7.296 -3.699 1.00 96.88 107 LYS A N 1
ATOM 861 C CA . LYS A 1 107 ? -0.001 -7.776 -2.341 1.00 96.88 107 LYS A CA 1
ATOM 862 C C . LYS A 1 107 ? -0.121 -6.594 -1.377 1.00 96.88 107 LYS A C 1
ATOM 864 O O . LYS A 1 107 ? 0.657 -5.649 -1.467 1.00 96.88 107 LYS A O 1
ATOM 869 N N . ALA A 1 108 ? -1.043 -6.653 -0.427 1.00 97.38 108 ALA A N 1
ATOM 870 C CA . ALA A 1 108 ? -1.204 -5.625 0.591 1.00 97.38 108 ALA A CA 1
ATOM 871 C C . ALA A 1 108 ? -1.362 -6.223 1.991 1.00 97.38 108 ALA A C 1
ATOM 873 O O . ALA A 1 108 ? -2.069 -7.214 2.174 1.00 97.38 108 ALA A O 1
ATOM 874 N N . LEU A 1 109 ? -0.725 -5.576 2.964 1.00 97.62 109 LEU A N 1
ATOM 875 C CA . LEU A 1 109 ? -0.939 -5.774 4.392 1.00 97.62 109 LEU A CA 1
ATOM 876 C C . LEU A 1 109 ? -1.789 -4.615 4.904 1.00 97.62 109 LEU A C 1
ATOM 878 O O . LEU A 1 109 ? -1.376 -3.455 4.862 1.00 97.62 109 LEU A O 1
ATOM 882 N N . LEU A 1 110 ? -2.998 -4.922 5.353 1.00 96.94 110 LEU A N 1
ATOM 883 C CA . LEU A 1 110 ? -3.963 -3.925 5.783 1.00 96.94 110 LEU A CA 1
ATOM 884 C C . LEU A 1 110 ? -4.065 -3.894 7.303 1.00 96.94 110 LEU A C 1
ATOM 886 O O . LEU A 1 110 ? -4.261 -4.921 7.955 1.00 96.94 110 LEU A O 1
ATOM 890 N N . ILE A 1 111 ? -3.977 -2.687 7.849 1.00 95.88 111 ILE A N 1
ATOM 891 C CA . ILE A 1 111 ? -4.339 -2.374 9.225 1.00 95.88 111 ILE A CA 1
ATOM 892 C C . ILE A 1 111 ? -5.835 -2.060 9.226 1.00 95.88 111 ILE A C 1
ATOM 894 O O . ILE A 1 111 ? -6.285 -1.135 8.551 1.00 95.88 111 ILE A O 1
ATOM 898 N N . VAL A 1 112 ? -6.621 -2.844 9.960 1.00 95.31 112 VAL A N 1
ATOM 899 C CA . VAL A 1 112 ? -8.080 -2.713 10.026 1.00 95.31 112 VAL A CA 1
ATOM 900 C C . VAL A 1 112 ? -8.485 -2.368 11.462 1.00 95.31 112 VAL A C 1
ATOM 902 O O . VAL A 1 112 ? -8.421 -3.241 12.334 1.00 95.31 112 VAL A O 1
ATOM 905 N N . PRO A 1 113 ? -8.892 -1.120 11.751 1.00 94.12 113 PRO A N 1
ATOM 906 C CA . PRO A 1 113 ? -9.427 -0.760 13.054 1.00 94.12 113 PRO A CA 1
ATOM 907 C C . PRO A 1 113 ? -10.811 -1.396 13.244 1.00 94.12 113 PRO A C 1
ATOM 909 O O . PRO A 1 113 ? -11.634 -1.419 12.331 1.00 94.12 113 PRO A O 1
ATOM 912 N N . GLN A 1 114 ? -11.089 -1.918 14.440 1.00 91.44 114 GLN A N 1
ATOM 913 C CA . GLN A 1 114 ? -12.412 -2.474 14.762 1.00 91.44 114 GLN A CA 1
ATOM 914 C C . GLN A 1 114 ? -13.466 -1.411 15.092 1.00 91.44 114 GLN A C 1
ATOM 916 O O . GLN A 1 114 ? -14.646 -1.736 15.206 1.00 91.44 114 GLN A O 1
ATOM 921 N N . LYS A 1 115 ? -13.046 -0.156 15.266 1.00 87.88 115 LYS A N 1
ATOM 922 C CA . LYS A 1 115 ? -13.922 1.001 15.444 1.00 87.88 115 LYS A CA 1
ATOM 923 C C . LYS A 1 115 ? -13.678 1.986 14.314 1.00 87.88 115 LYS A C 1
ATOM 925 O O . LYS A 1 115 ? -12.568 2.068 13.793 1.00 87.88 115 LYS A O 1
ATOM 930 N N . ASP A 1 116 ? -14.713 2.733 13.966 1.00 84.62 116 ASP A N 1
ATOM 931 C CA . ASP A 1 116 ? -14.568 3.838 13.032 1.00 84.62 116 ASP A CA 1
ATOM 932 C C . ASP A 1 116 ? -13.877 5.010 13.742 1.00 84.62 116 ASP A C 1
ATOM 934 O O . ASP A 1 116 ? -14.310 5.435 14.814 1.00 84.62 116 ASP A O 1
ATOM 938 N N . LEU A 1 117 ? -12.764 5.471 13.181 1.00 84.44 117 LEU A N 1
ATOM 939 C CA . LEU A 1 117 ? -11.882 6.480 13.766 1.00 84.44 117 LEU A CA 1
ATOM 940 C C . LEU A 1 117 ? -11.492 7.494 12.700 1.00 84.44 117 LEU A C 1
ATOM 942 O O . LEU A 1 117 ? -11.371 7.132 11.534 1.00 84.44 117 LEU A O 1
ATOM 946 N N . GLU A 1 118 ? -11.228 8.728 13.116 1.00 85.25 118 GLU A N 1
ATOM 947 C CA . GLU A 1 118 ? -10.553 9.739 12.299 1.00 85.25 118 GLU A CA 1
ATOM 948 C C . GLU A 1 118 ? -9.056 9.733 12.638 1.00 85.25 118 GLU A C 1
ATOM 950 O O . GLU A 1 118 ? -8.678 9.761 13.815 1.00 85.25 118 GLU A O 1
ATOM 955 N N . PHE A 1 119 ? -8.205 9.640 11.612 1.00 83.19 119 PHE A N 1
ATOM 956 C CA . PHE A 1 119 ? -6.773 9.384 11.784 1.00 83.19 119 PHE A CA 1
ATOM 957 C C . PHE A 1 119 ? -5.881 10.618 11.581 1.00 83.19 119 PHE A C 1
ATOM 959 O O . PHE A 1 119 ? -4.664 10.516 11.716 1.00 83.19 119 PHE A O 1
ATOM 966 N N . GLY A 1 120 ? -6.453 11.767 11.212 1.00 80.56 120 GLY A N 1
ATOM 967 C CA . GLY A 1 120 ? -5.741 13.000 10.844 1.00 80.56 120 GLY A CA 1
ATOM 968 C C . GLY A 1 120 ? -5.008 12.919 9.496 1.00 80.56 120 GLY A C 1
ATOM 969 O O . GLY A 1 120 ? -4.835 13.918 8.809 1.00 80.56 120 GLY A O 1
ATOM 970 N N . MET A 1 121 ? -4.620 11.718 9.061 1.00 81.25 121 MET A N 1
ATOM 971 C CA . MET A 1 121 ? -3.960 11.458 7.776 1.00 81.25 121 MET A CA 1
ATOM 972 C C . MET A 1 121 ? -4.844 11.699 6.548 1.00 81.25 121 MET A C 1
ATOM 974 O O . MET A 1 121 ? -4.357 11.637 5.421 1.00 81.25 121 MET A O 1
ATOM 978 N N . GLU A 1 122 ? -6.136 11.957 6.741 1.00 83.94 122 GLU A N 1
ATOM 979 C CA . GLU A 1 122 ? -7.074 12.313 5.682 1.00 83.94 122 GLU A CA 1
ATOM 980 C C . GLU A 1 122 ? -6.646 13.585 4.945 1.00 83.94 122 GLU A C 1
ATOM 982 O O . GLU A 1 122 ? -6.835 13.670 3.734 1.00 83.94 122 GLU A O 1
ATOM 987 N N . GLU A 1 123 ? -6.008 14.524 5.646 1.00 83.75 123 GLU A N 1
ATOM 988 C CA . GLU A 1 123 ? -5.481 15.766 5.068 1.00 83.75 123 GLU A CA 1
ATOM 989 C C . GLU A 1 123 ? -4.294 15.517 4.125 1.00 83.75 123 GLU A C 1
ATOM 991 O O . GLU A 1 123 ? -4.037 16.302 3.216 1.00 83.75 123 GLU A O 1
ATOM 996 N N . MET A 1 124 ? -3.593 14.391 4.295 1.00 85.56 124 MET A N 1
ATOM 997 C CA . MET A 1 124 ? -2.444 14.009 3.470 1.00 85.56 124 MET A CA 1
ATOM 998 C C . MET A 1 124 ? -2.835 13.208 2.219 1.00 85.56 124 MET A C 1
ATOM 1000 O O . MET A 1 124 ? -1.961 12.815 1.439 1.00 85.56 124 MET A O 1
ATOM 1004 N N . ILE A 1 125 ? -4.125 12.919 2.024 1.00 91.12 125 ILE A N 1
ATOM 1005 C CA . ILE A 1 125 ? -4.624 12.170 0.868 1.00 91.12 125 ILE A CA 1
ATOM 1006 C C . ILE A 1 125 ? -4.634 13.079 -0.363 1.00 91.12 125 ILE A C 1
ATOM 1008 O O . ILE A 1 125 ? -5.383 14.047 -0.435 1.00 91.12 125 ILE A O 1
ATOM 1012 N N . LEU A 1 126 ? -3.862 12.706 -1.383 1.00 90.62 126 LEU A N 1
ATOM 1013 C CA . LEU A 1 126 ? -3.807 13.422 -2.661 1.00 90.62 126 LEU A CA 1
ATOM 1014 C C . LEU A 1 126 ? -4.978 13.067 -3.591 1.00 90.62 126 LEU A C 1
ATOM 1016 O O . LEU A 1 126 ? -5.299 13.819 -4.507 1.00 90.62 126 LEU A O 1
ATOM 1020 N N . GLY A 1 127 ? -5.600 11.907 -3.381 1.00 92.62 127 GLY A N 1
ATOM 1021 C CA . GLY A 1 127 ? -6.704 11.387 -4.188 1.00 92.62 127 GLY A CA 1
ATOM 1022 C C . GLY A 1 127 ? -6.550 9.896 -4.458 1.00 92.62 127 GLY A C 1
ATOM 1023 O O . GLY A 1 127 ? -5.677 9.232 -3.889 1.00 92.62 127 GLY A O 1
ATOM 1024 N N . LYS A 1 128 ? -7.393 9.342 -5.335 1.00 95.19 128 LYS A N 1
ATOM 1025 C CA . LYS A 1 128 ? -7.202 7.959 -5.787 1.00 95.19 128 LYS A CA 1
ATOM 1026 C C . LYS A 1 128 ? -5.989 7.859 -6.701 1.00 95.19 128 LYS A C 1
ATOM 1028 O O . LYS A 1 128 ? -5.730 8.763 -7.491 1.00 95.19 128 LYS A O 1
ATOM 1033 N N . VAL A 1 129 ? -5.299 6.722 -6.690 1.00 94.62 129 VAL A N 1
ATOM 1034 C CA . VAL A 1 129 ? -4.139 6.462 -7.565 1.00 94.62 129 VAL A CA 1
ATOM 1035 C C . VAL A 1 129 ? -4.446 6.794 -9.032 1.00 94.62 129 VAL A C 1
ATOM 1037 O O . VAL A 1 129 ? -3.660 7.478 -9.690 1.00 94.62 129 VAL A O 1
ATOM 1040 N N . LYS A 1 130 ? -5.620 6.402 -9.542 1.00 94.12 130 LYS A N 1
ATOM 1041 C CA . LYS A 1 130 ? -6.046 6.727 -10.914 1.00 94.12 130 LYS A CA 1
ATOM 1042 C C . LYS A 1 130 ? -6.256 8.217 -11.181 1.00 94.12 130 LYS A C 1
ATOM 1044 O O . LYS A 1 130 ? -6.065 8.663 -12.305 1.00 94.12 130 LYS A O 1
ATOM 1049 N N . GLU A 1 131 ? -6.647 8.989 -10.178 1.00 92.88 131 GLU A N 1
ATOM 1050 C CA . GLU A 1 131 ? -6.864 10.432 -10.307 1.00 92.88 131 GLU A CA 1
ATOM 1051 C C . GLU A 1 131 ? -5.524 11.167 -10.293 1.00 92.88 131 GLU A C 1
ATOM 1053 O O . GLU A 1 131 ? -5.292 12.046 -11.123 1.00 92.88 131 GLU A O 1
ATOM 1058 N N . VAL A 1 132 ? -4.625 10.734 -9.405 1.00 90.88 132 VAL A N 1
ATOM 1059 C CA . VAL A 1 132 ? -3.283 11.298 -9.231 1.00 90.88 132 VAL A CA 1
ATOM 1060 C C . VAL A 1 132 ? -2.397 11.005 -10.449 1.00 90.88 132 VAL A C 1
ATOM 1062 O O . VAL A 1 132 ? -1.706 11.895 -10.941 1.00 90.88 132 VAL A O 1
ATOM 1065 N N . PHE A 1 133 ? -2.432 9.778 -10.982 1.00 89.44 133 PHE A N 1
ATOM 1066 C CA . PHE A 1 133 ? -1.499 9.338 -12.030 1.00 89.44 133 PHE A CA 1
ATOM 1067 C C . PHE A 1 133 ? -2.146 9.048 -13.392 1.00 89.44 133 PHE A C 1
ATOM 1069 O O . PHE A 1 133 ? -1.447 9.026 -14.407 1.00 89.44 133 PHE A O 1
ATOM 1076 N N . GLY A 1 134 ? -3.466 8.858 -13.470 1.00 79.38 134 GLY A N 1
ATOM 1077 C CA . GLY A 1 134 ? -4.149 8.501 -14.722 1.00 79.38 134 GLY A CA 1
ATOM 1078 C C . GLY A 1 134 ? -4.173 9.621 -15.766 1.00 79.38 134 GLY A C 1
ATOM 1079 O O . GLY A 1 134 ? -4.124 9.341 -16.964 1.00 79.38 134 GLY A O 1
ATOM 1080 N N . ARG A 1 135 ? -4.144 10.892 -15.342 1.00 61.16 135 ARG A N 1
ATOM 1081 C CA . ARG A 1 135 ? -4.202 12.056 -16.250 1.00 61.16 135 ARG A CA 1
ATOM 1082 C C . ARG A 1 135 ? -2.961 12.232 -17.136 1.00 61.16 135 ARG A C 1
ATOM 1084 O O . ARG A 1 135 ? -3.031 12.918 -18.152 1.00 61.16 135 ARG A O 1
ATOM 1091 N N . LYS A 1 136 ? -1.830 11.582 -16.827 1.00 51.84 136 LYS A N 1
ATOM 1092 C CA . LYS A 1 136 ? -0.619 11.667 -17.670 1.00 51.84 136 LYS A CA 1
ATOM 1093 C C . LYS A 1 136 ? -0.772 10.990 -19.041 1.00 51.84 136 LYS A C 1
ATOM 1095 O O . LYS A 1 136 ? 0.003 11.305 -19.943 1.00 51.84 136 LYS A O 1
ATOM 1100 N N . LYS A 1 137 ? -1.757 10.101 -19.242 1.00 45.50 137 LYS A N 1
ATOM 1101 C CA . LYS A 1 137 ? -1.979 9.455 -20.551 1.00 45.50 137 LYS A CA 1
ATOM 1102 C C . LYS A 1 137 ? -2.686 10.355 -21.572 1.00 45.50 137 LYS A C 1
ATOM 1104 O O . LYS A 1 137 ? -2.390 10.234 -22.756 1.00 45.50 137 LYS A O 1
ATOM 1109 N N . GLU A 1 138 ? -3.530 11.296 -21.151 1.00 41.97 138 GLU A N 1
ATOM 1110 C CA . GLU A 1 138 ? -4.250 12.182 -22.086 1.00 41.97 138 GLU A CA 1
ATOM 1111 C C . GLU A 1 138 ? -3.356 13.289 -22.665 1.00 41.97 138 GLU A C 1
ATOM 1113 O O . GLU A 1 138 ? -3.488 13.652 -23.833 1.00 41.97 138 GLU A O 1
ATOM 1118 N N . ALA A 1 139 ? -2.369 13.773 -21.903 1.00 43.41 139 ALA A N 1
ATOM 1119 C CA . ALA A 1 139 ? -1.440 14.801 -22.379 1.00 43.41 139 ALA A CA 1
ATOM 1120 C C . ALA A 1 139 ? -0.411 14.282 -23.407 1.00 43.41 139 ALA A C 1
ATOM 1122 O O . ALA A 1 139 ? 0.131 15.068 -24.181 1.00 43.41 139 ALA A O 1
ATOM 1123 N N . ARG A 1 140 ? -0.155 12.966 -23.455 1.00 43.03 140 ARG A N 1
ATOM 1124 C CA . ARG A 1 140 ? 0.777 12.341 -24.417 1.00 43.03 140 ARG A CA 1
ATOM 1125 C C . ARG A 1 140 ? 0.106 11.889 -25.721 1.00 43.03 140 ARG A C 1
ATOM 1127 O O . ARG A 1 140 ? 0.808 11.484 -26.640 1.00 43.03 140 ARG A O 1
ATOM 1134 N N . ALA A 1 141 ? -1.225 11.964 -25.805 1.00 42.12 141 ALA A N 1
ATOM 1135 C CA . ALA A 1 141 ? -2.024 11.454 -26.921 1.00 42.12 141 ALA A CA 1
ATOM 1136 C C . ALA A 1 141 ? -2.617 12.547 -27.831 1.00 42.12 141 ALA A C 1
ATOM 1138 O O . ALA A 1 141 ? -3.507 12.255 -28.625 1.0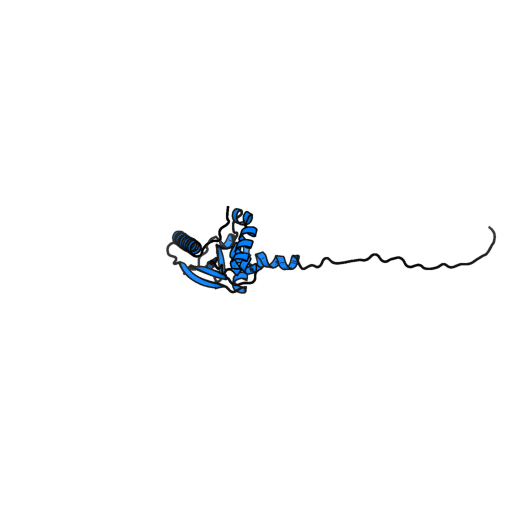0 42.12 141 ALA A O 1
ATOM 1139 N N . LYS A 1 142 ? -2.135 13.798 -27.769 1.00 37.31 142 LYS A N 1
ATOM 1140 C CA . LYS A 1 142 ? -2.367 14.746 -28.869 1.00 37.31 142 LYS A CA 1
ATOM 1141 C C . LYS A 1 142 ? -1.304 14.492 -29.941 1.00 37.31 142 LYS A C 1
ATOM 1143 O O . LYS A 1 142 ? -0.130 14.752 -29.671 1.00 37.31 142 LYS A O 1
ATOM 1148 N N . PRO A 1 143 ? -1.65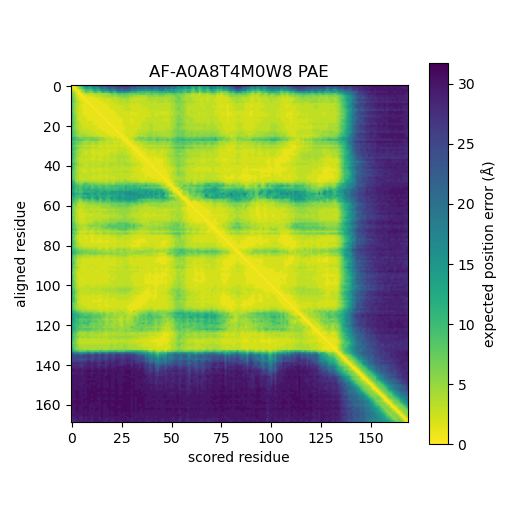9 14.002 -31.144 1.00 43.19 143 PRO A N 1
ATOM 1149 C CA . PRO A 1 143 ? -0.732 14.063 -32.261 1.00 43.19 143 PRO A CA 1
ATOM 1150 C C . PRO A 1 143 ? -0.399 15.540 -32.477 1.00 43.19 143 PRO A C 1
ATOM 1152 O O . PRO A 1 143 ? -1.304 16.378 -32.444 1.00 43.19 143 PRO A O 1
ATOM 1155 N N . LEU A 1 144 ? 0.878 15.865 -32.700 1.00 44.22 144 LEU A N 1
ATOM 1156 C CA . LEU A 1 144 ? 1.244 17.141 -33.310 1.00 44.22 144 LEU A CA 1
ATOM 1157 C C . LEU A 1 144 ? 0.346 17.307 -34.540 1.00 44.22 144 LEU A C 1
ATOM 1159 O O . LEU A 1 144 ? 0.446 16.519 -35.485 1.00 44.22 144 LEU A O 1
ATOM 1163 N N . ALA A 1 145 ? -0.557 18.285 -34.497 1.00 43.09 145 ALA A N 1
ATOM 1164 C CA . ALA A 1 145 ? -1.330 18.681 -35.655 1.00 43.09 145 ALA A CA 1
ATOM 1165 C C . ALA A 1 145 ? -0.324 19.048 -36.749 1.00 43.09 145 ALA A C 1
ATOM 1167 O O . ALA A 1 145 ? 0.371 20.061 -36.674 1.00 43.09 145 ALA A O 1
ATOM 1168 N N . LYS A 1 146 ? -0.187 18.166 -37.740 1.00 52.91 146 LYS A N 1
ATOM 1169 C CA . LYS A 1 146 ? 0.394 18.533 -39.023 1.00 52.91 146 LYS A CA 1
ATOM 1170 C C . LYS A 1 146 ? -0.559 19.544 -39.631 1.00 52.91 146 LYS A C 1
ATOM 1172 O O . LYS A 1 146 ? -1.706 19.175 -39.828 1.00 52.91 146 LYS A O 1
ATOM 1177 N N . GLU A 1 147 ? -0.068 20.732 -39.970 1.00 42.44 147 GLU A N 1
ATOM 1178 C CA . GLU A 1 147 ? -0.407 21.448 -41.207 1.00 42.44 147 GLU A CA 1
ATOM 1179 C C . GLU A 1 147 ? 0.337 22.797 -41.307 1.00 42.44 147 GLU A C 1
ATOM 1181 O O . GLU A 1 147 ? 0.757 23.326 -40.280 1.00 42.44 147 GLU A O 1
ATOM 1186 N N . PRO A 1 148 ? 0.473 23.409 -42.504 1.00 46.75 148 PRO A N 1
ATOM 1187 C CA . PRO A 1 148 ? 0.229 22.872 -43.843 1.00 46.75 148 PRO A CA 1
ATOM 1188 C C . PRO A 1 148 ? 1.435 23.029 -44.794 1.00 46.75 148 PRO A C 1
ATOM 1190 O O . PRO A 1 148 ? 2.275 23.920 -44.679 1.00 46.75 148 PRO A O 1
ATOM 1193 N N . LYS A 1 149 ? 1.488 22.158 -45.809 1.00 43.56 149 LYS A N 1
ATOM 1194 C CA . LYS A 1 149 ? 2.383 22.301 -46.964 1.00 43.56 149 LYS A CA 1
ATOM 1195 C C . LYS A 1 149 ? 2.040 23.589 -47.722 1.00 43.56 149 LYS A C 1
ATOM 1197 O O . LYS A 1 149 ? 0.906 23.759 -48.168 1.00 43.56 149 LYS A O 1
ATOM 1202 N N . ALA A 1 150 ? 3.036 24.447 -47.926 1.00 40.69 150 ALA A N 1
ATOM 1203 C CA . ALA A 1 150 ? 2.936 25.618 -48.788 1.00 40.69 150 ALA A CA 1
ATOM 1204 C C . ALA A 1 150 ? 2.518 25.210 -50.215 1.00 40.69 150 ALA A C 1
ATOM 1206 O O . ALA A 1 150 ? 3.196 24.425 -50.887 1.00 40.69 150 ALA A O 1
ATOM 1207 N N . LYS A 1 151 ? 1.381 25.743 -50.677 1.00 42.59 151 LYS A N 1
ATOM 1208 C CA . LYS A 1 151 ? 0.920 25.638 -52.066 1.00 42.59 151 LYS A CA 1
ATOM 1209 C C . LYS A 1 151 ? 1.890 26.400 -52.976 1.00 42.59 151 LYS A C 1
ATOM 1211 O O . LYS A 1 151 ? 2.077 27.603 -52.819 1.00 42.59 151 LYS A O 1
ATOM 1216 N N . LYS A 1 152 ? 2.469 25.700 -53.957 1.00 47.47 152 LYS A N 1
ATOM 1217 C CA . LYS A 1 152 ? 3.134 26.303 -55.125 1.00 47.47 152 LYS A CA 1
ATOM 1218 C C . LYS A 1 152 ? 2.144 27.210 -55.878 1.00 47.47 152 LYS A C 1
ATOM 1220 O O . LYS A 1 152 ? 1.012 26.772 -56.094 1.00 47.47 152 LYS A O 1
ATOM 1225 N N . PRO A 1 153 ? 2.543 28.399 -56.357 1.00 39.69 153 PRO A N 1
ATOM 1226 C CA . PRO A 1 153 ? 1.715 29.160 -57.281 1.00 39.69 153 PRO A CA 1
ATOM 1227 C C . PRO A 1 153 ? 1.788 28.547 -58.688 1.00 39.69 153 PRO A C 1
ATOM 1229 O O . PRO A 1 153 ? 2.867 28.331 -59.244 1.00 39.69 153 PRO A O 1
ATOM 1232 N N . ALA A 1 154 ? 0.617 28.252 -59.254 1.00 40.31 154 ALA A N 1
ATOM 1233 C CA . ALA A 1 154 ? 0.441 27.852 -60.643 1.00 40.31 154 ALA A CA 1
ATOM 1234 C C . ALA A 1 154 ? 0.355 29.088 -61.558 1.00 40.31 154 ALA A C 1
ATOM 1236 O O . ALA A 1 154 ? -0.237 30.105 -61.203 1.00 40.31 154 ALA A O 1
ATOM 1237 N N . LYS A 1 155 ? 0.957 28.971 -62.747 1.00 43.19 155 LYS A N 1
ATOM 1238 C CA . LYS A 1 155 ? 0.893 29.911 -63.879 1.00 43.19 155 LYS A CA 1
ATOM 1239 C C . LYS A 1 155 ? -0.549 30.158 -64.357 1.00 43.19 155 LYS A C 1
ATOM 1241 O O . LYS A 1 155 ? -1.278 29.197 -64.569 1.00 43.19 155 LYS A O 1
ATOM 1246 N N . ALA A 1 156 ? -0.854 31.406 -64.717 1.00 42.03 156 ALA A N 1
ATOM 1247 C CA . ALA A 1 156 ? -1.828 31.773 -65.755 1.00 42.03 156 ALA A CA 1
ATOM 1248 C C . ALA A 1 156 ? -1.342 33.084 -66.421 1.00 42.03 156 ALA A C 1
ATOM 1250 O O . ALA A 1 156 ? -1.178 34.093 -65.747 1.00 42.03 156 ALA A O 1
ATOM 1251 N N . THR A 1 157 ? -0.705 33.031 -67.595 1.00 38.53 157 THR A N 1
ATOM 1252 C CA . THR A 1 157 ? -1.265 33.292 -68.945 1.00 38.53 157 THR A CA 1
ATOM 1253 C C . THR A 1 157 ? -1.946 34.657 -69.144 1.00 38.53 157 THR A C 1
ATOM 1255 O O . THR A 1 157 ? -2.915 35.000 -68.481 1.00 38.53 157 THR A O 1
ATOM 1258 N N . LYS A 1 158 ? -1.394 35.399 -70.119 1.00 44.94 158 LYS A N 1
ATOM 1259 C CA . LYS A 1 158 ? -1.759 36.726 -70.656 1.00 44.94 158 LYS A CA 1
ATOM 1260 C C . LYS A 1 158 ? -3.251 36.890 -70.999 1.00 44.94 158 LYS A C 1
ATOM 1262 O O . LYS A 1 158 ? -3.901 35.911 -71.355 1.00 44.94 158 LYS A O 1
ATOM 1267 N N . PRO A 1 159 ? -3.667 38.150 -71.219 1.00 41.12 159 PRO A N 1
ATOM 1268 C CA . PRO A 1 159 ? -4.255 38.489 -72.512 1.00 41.12 159 PRO A CA 1
ATOM 1269 C C . PRO A 1 159 ? -3.501 39.615 -73.234 1.00 41.12 159 PRO A C 1
ATOM 1271 O O . PRO A 1 159 ? -2.953 40.546 -72.650 1.00 41.12 159 PRO A O 1
ATOM 1274 N N . THR A 1 160 ? -3.453 39.477 -74.554 1.00 40.47 160 THR A N 1
ATOM 1275 C CA . THR A 1 160 ? -2.952 40.436 -75.537 1.00 40.47 160 THR A CA 1
ATOM 1276 C C . THR A 1 160 ? -4.067 41.360 -76.043 1.00 40.47 160 THR A C 1
ATOM 1278 O O . THR A 1 160 ? -5.238 41.001 -76.022 1.00 40.47 160 THR A O 1
ATOM 1281 N N . LYS A 1 161 ? -3.616 42.459 -76.672 1.00 37.97 161 LYS A N 1
ATOM 1282 C CA . LYS A 1 161 ? -4.192 43.192 -77.826 1.00 37.97 161 LYS A CA 1
ATOM 1283 C C . LYS A 1 161 ? -5.010 44.488 -77.592 1.00 37.97 161 LYS A C 1
ATOM 1285 O O . LYS A 1 161 ? -6.211 44.470 -77.393 1.00 37.97 161 LYS A O 1
ATOM 1290 N N . LYS A 1 162 ? -4.312 45.581 -77.950 1.00 38.66 162 LYS A N 1
ATOM 1291 C CA . LYS A 1 162 ? -4.562 46.510 -79.085 1.00 38.66 162 LYS A CA 1
ATOM 1292 C C . LYS A 1 162 ? -5.550 47.692 -78.941 1.00 38.66 162 LYS A C 1
ATOM 1294 O O . LYS A 1 162 ? -6.754 47.519 -78.925 1.00 38.66 162 LYS A O 1
ATOM 1299 N N . LEU A 1 163 ? -4.949 48.872 -79.169 1.00 40.91 163 LEU A N 1
ATOM 1300 C CA . LEU A 1 163 ? -5.351 49.967 -80.077 1.00 40.91 163 LEU A CA 1
ATOM 1301 C C . LEU A 1 163 ? -6.642 50.760 -79.774 1.00 40.91 163 LEU A C 1
ATOM 1303 O O . LEU A 1 163 ? -7.736 50.284 -80.045 1.00 40.91 163 LEU A O 1
ATOM 1307 N N . LYS A 1 164 ? -6.499 52.069 -79.508 1.00 45.16 164 LYS A N 1
ATOM 1308 C CA . LYS A 1 164 ? -6.794 53.143 -80.488 1.00 45.16 164 LYS A CA 1
ATOM 1309 C C . LYS A 1 164 ? -6.486 54.542 -79.929 1.00 45.16 164 LYS A C 1
ATOM 1311 O O . LYS A 1 164 ? -6.695 54.834 -78.761 1.00 45.16 164 LYS A O 1
ATOM 1316 N N . LYS A 1 165 ? -5.981 55.390 -80.830 1.00 45.75 165 LYS A N 1
ATOM 1317 C CA . LYS A 1 165 ? -5.799 56.846 -80.721 1.00 45.75 165 LYS A CA 1
ATOM 1318 C C . LYS A 1 165 ? -7.113 57.552 -80.341 1.00 45.75 165 LYS A C 1
ATOM 1320 O O . LYS A 1 165 ? -8.156 57.120 -80.830 1.00 45.75 165 LYS A O 1
ATOM 1325 N N . SER A 1 166 ? -7.027 58.717 -79.683 1.00 41.88 166 SER A N 1
ATOM 1326 C CA . SER A 1 166 ? -7.467 60.039 -80.209 1.00 41.88 166 SER A CA 1
ATOM 1327 C C . SER A 1 166 ? -7.963 61.018 -79.125 1.00 41.88 166 SER A C 1
ATOM 1329 O O . SER A 1 166 ? -9.014 60.809 -78.544 1.00 41.88 166 SER A O 1
ATOM 1331 N N . LYS A 1 167 ? -7.234 62.138 -79.003 1.00 41.81 167 LYS A N 1
ATOM 1332 C CA . LYS A 1 167 ? -7.690 63.549 -79.060 1.00 41.81 167 LYS A CA 1
ATOM 1333 C C . LYS A 1 167 ? -8.695 64.130 -78.033 1.00 41.81 167 LYS A C 1
ATOM 1335 O O . LYS A 1 167 ? -9.853 63.747 -77.996 1.00 41.81 167 LYS A O 1
ATOM 1340 N N . LYS A 1 168 ? -8.246 65.280 -77.493 1.00 39.81 168 LYS A N 1
ATOM 1341 C CA . LYS A 1 168 ? -8.965 66.536 -77.166 1.00 39.81 168 LYS A CA 1
ATOM 1342 C C . LYS A 1 168 ? -9.943 66.534 -75.979 1.00 39.81 168 LYS A C 1
ATOM 1344 O O . LYS A 1 168 ? -11.049 66.023 -76.094 1.00 39.81 168 LYS A O 1
ATOM 1349 N N . LYS A 1 169 ? -9.645 67.374 -74.985 1.00 42.69 169 LYS A N 1
ATOM 1350 C CA . LYS A 1 169 ? -10.187 68.741 -74.949 1.00 42.69 169 LYS A CA 1
ATOM 1351 C C . LYS A 1 169 ? -9.218 69.669 -74.230 1.00 42.69 169 LYS A C 1
ATOM 1353 O O . LYS A 1 169 ? -8.559 69.171 -73.297 1.00 42.69 169 LYS A O 1
#

Nearest PDB structures (foldseek):
  7bnk-assembly1_B  TM=6.165E-01  e=4.317E-03  Myxococcus xanthus DK 1622
  6ky4-assembly1_A  TM=6.659E-01  e=1.441E-02  Arabidopsis thaliana
  7bnr-assembly1_A  TM=5.217E-01  e=8.140E-03  Myxococcus xanthus DK 1622
  7o0n-assembly1_B  TM=5.715E-01  e=5.121E-02  Myxococcus xanthus DK 1622

Sequence (169 aa):
MVLSLITPEEQEKIFVRLIDYYKKLYPGVAFKRADKALSKNDVADLYYTYPGEEEQAHAEERMNIISEELAHGYSTPIIGLQKKGKTIVLDGHRRTRVAFEKGVGWKALLIVPQKDLEFGMEEMILGKVKEVFGRKKEARAKPLAKEPKAKKPAKATKPTKKLKKSKKK

Secondary structure (DSSP, 8-state):
---PPPPHHHHHHHHHHHHHHHHHHSTT--EEEEEEEE-HHHHHHSEEEP--HHHHHTHHHHHHHHHHHGGGT--PPEEEEEETTEEEEEE-HHHHHHHHHHT--EEEEEEEESS----SGGGGEEEEHHHHHHTHHHHT--------PPPPPPP--------------